Protein AF-A0A372QB37-F1 (afdb_monomer)

pLDDT: m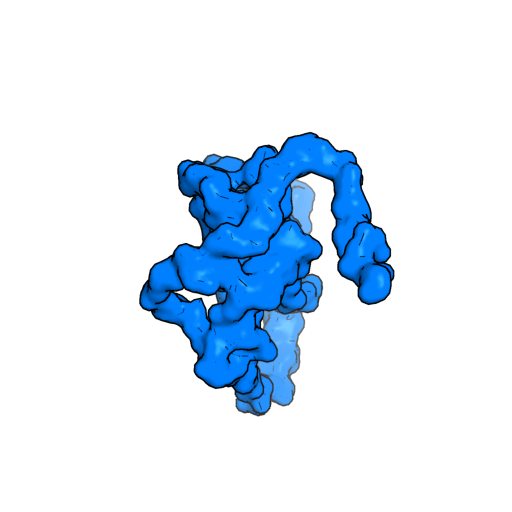ean 84.76, std 17.7, range [35.88, 98.81]

Structure (mmCIF, N/CA/C/O backbone):
data_AF-A0A372QB37-F1
#
_entry.id   AF-A0A372QB37-F1
#
loop_
_atom_site.group_PDB
_atom_site.id
_atom_site.type_symbol
_atom_site.label_atom_id
_atom_site.label_alt_id
_atom_site.label_comp_id
_atom_site.label_asym_id
_atom_site.label_entity_id
_atom_site.label_seq_id
_atom_site.pdbx_PDB_ins_code
_atom_site.Cartn_x
_atom_site.Cartn_y
_atom_site.Cartn_z
_atom_site.occupancy
_atom_site.B_iso_or_equiv
_atom_site.auth_seq_id
_atom_site.auth_comp_id
_atom_site.auth_asym_id
_atom_site.auth_atom_id
_atom_site.pdbx_PDB_model_num
ATOM 1 N N . MET A 1 1 ? -10.414 -4.665 7.531 1.00 90.06 1 MET A N 1
ATOM 2 C CA . MET A 1 1 ? -9.458 -4.198 8.560 1.00 90.06 1 MET A CA 1
ATOM 3 C C . MET A 1 1 ? -8.058 -4.042 7.984 1.00 90.06 1 MET A C 1
ATOM 5 O O . MET A 1 1 ? -7.571 -2.936 8.118 1.00 90.06 1 MET A O 1
ATOM 9 N N . PRO A 1 2 ? -7.454 -5.032 7.293 1.00 94.31 2 PRO A N 1
ATOM 10 C CA . PRO A 1 2 ? -6.086 -4.892 6.761 1.00 94.31 2 PRO A CA 1
ATOM 11 C C . PRO A 1 2 ? -5.878 -3.688 5.829 1.00 94.31 2 PRO A C 1
ATOM 13 O O . PRO A 1 2 ? -4.804 -3.111 5.781 1.00 94.31 2 PRO A O 1
ATOM 16 N N . TYR A 1 3 ? -6.936 -3.292 5.119 1.00 96.88 3 TYR A N 1
ATOM 17 C CA . TYR A 1 3 ? -6.957 -2.144 4.212 1.00 96.88 3 TYR A CA 1
ATOM 18 C C . TYR A 1 3 ? -7.374 -0.827 4.885 1.00 96.88 3 TYR A C 1
ATOM 20 O O . TYR A 1 3 ? -7.408 0.201 4.230 1.00 96.88 3 TYR A O 1
ATOM 28 N N . VAL A 1 4 ? -7.750 -0.839 6.166 1.00 95.81 4 VAL A N 1
ATOM 29 C CA . VAL A 1 4 ? -8.299 0.340 6.849 1.00 95.81 4 VAL A CA 1
ATOM 30 C C . VAL A 1 4 ? -7.158 1.147 7.456 1.00 95.81 4 VAL A C 1
ATOM 32 O O . VAL A 1 4 ? -6.355 0.604 8.210 1.00 95.81 4 VAL A O 1
ATOM 35 N N . ALA A 1 5 ? -7.124 2.443 7.155 1.00 97.06 5 ALA A N 1
ATOM 36 C CA . ALA A 1 5 ? -6.091 3.350 7.635 1.00 97.06 5 ALA A CA 1
ATOM 37 C C . ALA A 1 5 ? -6.063 3.463 9.177 1.00 97.06 5 ALA A C 1
ATOM 39 O O . ALA A 1 5 ? -7.123 3.412 9.815 1.00 97.06 5 ALA A O 1
ATOM 40 N N . PRO A 1 6 ? -4.879 3.645 9.795 1.00 96.19 6 PRO A N 1
ATOM 41 C CA . PRO A 1 6 ? -4.721 3.656 11.251 1.00 96.19 6 PRO A CA 1
ATOM 42 C C . PRO A 1 6 ? -5.540 4.756 11.940 1.00 96.19 6 PRO A C 1
ATOM 44 O O . PRO A 1 6 ? -6.095 4.535 13.013 1.00 96.19 6 PRO A O 1
ATOM 47 N N . GLU A 1 7 ? -5.675 5.932 11.330 1.00 95.12 7 GLU A N 1
ATOM 48 C CA . GLU A 1 7 ? -6.506 7.015 11.857 1.00 95.12 7 GLU A CA 1
ATOM 49 C C . GLU A 1 7 ? -7.995 6.637 11.886 1.00 95.12 7 GLU A C 1
ATOM 51 O O . GLU A 1 7 ? -8.682 6.906 12.872 1.00 95.12 7 GLU A O 1
ATOM 56 N N . VAL A 1 8 ? -8.477 5.923 10.863 1.00 94.56 8 VAL A N 1
ATOM 57 C CA . VAL A 1 8 ? -9.865 5.442 10.792 1.00 94.56 8 VAL A CA 1
ATOM 58 C C . VAL A 1 8 ? -10.103 4.341 11.826 1.00 94.56 8 VAL A C 1
ATOM 60 O O . VAL A 1 8 ? -11.147 4.322 12.478 1.00 94.56 8 VAL A O 1
ATOM 63 N N . LEU A 1 9 ? -9.121 3.457 12.045 1.00 93.81 9 LEU A N 1
ATOM 64 C CA . LEU A 1 9 ? -9.169 2.476 13.135 1.00 93.81 9 LEU A CA 1
ATOM 65 C C . LEU A 1 9 ? -9.254 3.158 14.509 1.00 93.81 9 LEU A C 1
ATOM 67 O O . LEU A 1 9 ? -9.993 2.687 15.367 1.00 93.81 9 LEU A O 1
ATOM 71 N N . ARG A 1 10 ? -8.586 4.301 14.703 1.00 91.06 10 ARG A N 1
ATOM 72 C CA . ARG A 1 10 ? -8.679 5.126 15.924 1.00 91.06 10 ARG A CA 1
ATOM 73 C C . ARG A 1 10 ? -9.958 5.973 16.017 1.00 91.06 10 ARG A C 1
ATOM 75 O O . ARG A 1 10 ? -10.110 6.753 16.957 1.00 91.06 10 ARG A O 1
ATOM 82 N N . GLY A 1 11 ? -10.881 5.831 15.067 1.00 89.06 11 GLY A N 1
ATOM 83 C CA . GLY A 1 11 ? -12.163 6.535 15.060 1.00 89.06 11 GLY A CA 1
ATOM 84 C C . GLY A 1 11 ? -12.094 7.978 14.558 1.00 89.06 11 GLY A C 1
ATOM 85 O O . GLY A 1 11 ? -13.055 8.723 14.757 1.00 89.06 11 GLY A O 1
ATOM 86 N N . ILE A 1 12 ? -10.995 8.384 13.912 1.00 89.75 12 ILE A N 1
ATOM 87 C CA . ILE A 1 12 ? -10.946 9.649 13.169 1.00 89.75 12 ILE A CA 1
ATOM 88 C C . ILE A 1 12 ? -11.844 9.509 11.927 1.00 89.75 12 ILE A C 1
ATOM 90 O O . ILE A 1 12 ? -11.844 8.447 11.293 1.00 89.75 12 ILE A O 1
ATOM 94 N N . PRO A 1 13 ? -12.625 10.547 11.565 1.00 91.69 13 PRO A N 1
ATOM 95 C CA . PRO A 1 13 ? -13.455 10.519 10.370 1.00 91.69 13 PRO A CA 1
ATOM 96 C C . PRO A 1 13 ? -12.676 10.158 9.104 1.00 91.69 13 PRO A C 1
ATOM 98 O O . PRO A 1 13 ? -11.521 10.542 8.920 1.00 91.69 13 PRO A O 1
ATOM 101 N N . TYR A 1 14 ? -13.351 9.434 8.217 1.00 94.94 14 TYR A N 1
ATOM 102 C CA . TYR A 1 14 ? -12.799 9.027 6.933 1.00 94.94 14 TYR A CA 1
ATOM 103 C C . TYR A 1 14 ? -12.384 10.231 6.081 1.00 94.94 14 TYR A C 1
ATOM 105 O O . TYR A 1 14 ? -13.032 11.278 6.105 1.00 94.94 14 TYR A O 1
ATOM 113 N N . SER A 1 15 ? -11.324 10.068 5.294 1.00 97.12 15 SER A N 1
ATOM 114 C CA . SER A 1 15 ? -10.794 11.111 4.419 1.00 97.12 15 SER A CA 1
ATOM 115 C C . SER A 1 15 ? -10.155 10.508 3.167 1.00 97.12 15 SER A C 1
ATOM 117 O O . SER A 1 15 ? -9.909 9.305 3.107 1.00 97.12 15 SER A O 1
ATOM 119 N N . GLN A 1 16 ? -9.834 11.347 2.179 1.00 98.12 16 GLN A N 1
ATOM 120 C CA . GLN A 1 16 ? -9.162 10.899 0.952 1.00 98.12 16 GLN A CA 1
ATOM 121 C C . GLN A 1 16 ? -7.806 10.236 1.232 1.00 98.12 16 GLN A C 1
ATOM 123 O O . GLN A 1 16 ? -7.434 9.286 0.555 1.00 98.12 16 GLN A O 1
ATOM 128 N N . SER A 1 17 ? -7.061 10.676 2.249 1.00 98.31 17 SER A N 1
ATOM 129 C CA . SER A 1 17 ? -5.793 10.033 2.613 1.00 98.31 17 SER A CA 1
ATOM 130 C C . SER A 1 17 ? -5.989 8.621 3.180 1.00 98.31 17 SER A C 1
ATOM 132 O O . SER A 1 17 ? -5.067 7.806 3.093 1.00 98.31 17 SER A O 1
ATOM 134 N N . ALA A 1 18 ? -7.177 8.281 3.697 1.00 98.19 18 ALA A N 1
ATOM 135 C CA . ALA A 1 18 ? -7.523 6.909 4.068 1.00 98.19 18 ALA A CA 1
ATOM 136 C C . ALA A 1 18 ? -7.764 6.014 2.834 1.00 98.19 18 ALA A C 1
ATOM 138 O O . ALA A 1 18 ? -7.375 4.840 2.846 1.00 98.19 18 ALA A O 1
ATOM 139 N N . ASP A 1 19 ? -8.311 6.565 1.740 1.00 98.56 19 ASP A N 1
ATOM 140 C CA . ASP A 1 19 ? -8.360 5.866 0.443 1.00 98.56 19 ASP A CA 1
ATOM 141 C C . ASP A 1 19 ? -6.940 5.569 -0.062 1.00 98.56 19 ASP A C 1
ATOM 143 O O . ASP A 1 19 ? -6.660 4.459 -0.511 1.00 98.56 19 ASP A O 1
ATOM 147 N N . ILE A 1 20 ? -6.015 6.529 0.072 1.00 98.81 20 ILE A N 1
ATOM 148 C CA . ILE A 1 20 ? -4.610 6.358 -0.335 1.00 98.81 20 ILE A CA 1
ATOM 149 C C . ILE A 1 20 ? -3.922 5.241 0.460 1.00 98.81 20 ILE A C 1
ATOM 151 O O . ILE A 1 20 ? -3.213 4.422 -0.123 1.00 98.81 20 ILE A O 1
ATOM 155 N N . TYR A 1 21 ? -4.175 5.146 1.768 1.00 98.69 21 TYR A N 1
ATOM 156 C CA . TYR A 1 21 ? -3.686 4.026 2.577 1.00 98.69 21 TYR A CA 1
ATOM 157 C C . TYR A 1 21 ? -4.198 2.682 2.055 1.00 98.69 21 TYR A C 1
ATOM 159 O O . TYR A 1 21 ? -3.420 1.747 1.844 1.00 98.69 21 TYR A O 1
ATOM 167 N N . SER A 1 22 ? -5.507 2.602 1.801 1.00 98.44 22 SER A N 1
ATOM 168 C CA . SER A 1 22 ? -6.149 1.404 1.252 1.00 98.44 22 SER A CA 1
ATOM 169 C C . SER A 1 22 ? -5.526 1.020 -0.091 1.00 98.44 22 SER A C 1
ATOM 171 O O . SER A 1 22 ? -5.249 -0.153 -0.344 1.00 98.44 22 SER A O 1
ATOM 173 N N . PHE A 1 23 ? -5.237 2.016 -0.930 1.00 98.62 23 PHE A N 1
ATOM 174 C CA . PHE A 1 23 ? -4.558 1.833 -2.203 1.00 98.62 23 PHE A CA 1
ATOM 175 C C . PHE A 1 23 ? -3.122 1.316 -2.033 1.00 98.62 23 PHE A C 1
ATOM 177 O O . PHE A 1 23 ? -2.728 0.408 -2.758 1.00 98.62 23 PHE A O 1
ATOM 184 N N . GLY A 1 24 ? -2.370 1.782 -1.031 1.00 98.50 24 GLY A N 1
ATOM 185 C CA . GLY A 1 24 ? -1.062 1.213 -0.677 1.00 98.50 24 GLY A CA 1
ATOM 186 C C . GLY A 1 24 ? -1.130 -0.285 -0.343 1.00 98.50 24 GLY A C 1
ATOM 187 O O . GLY A 1 24 ? -0.296 -1.067 -0.794 1.00 98.50 24 GLY A O 1
ATOM 188 N N . MET A 1 25 ? -2.175 -0.724 0.362 1.00 98.38 25 MET A N 1
ATOM 189 C CA . MET A 1 25 ? -2.401 -2.152 0.640 1.00 98.38 25 MET A CA 1
ATOM 190 C C . MET A 1 25 ? -2.803 -2.954 -0.607 1.00 98.38 25 MET A C 1
ATOM 192 O O . MET A 1 25 ? -2.441 -4.123 -0.741 1.00 98.38 25 MET A O 1
ATOM 196 N N . ILE A 1 26 ? -3.512 -2.334 -1.555 1.00 98.31 26 ILE A N 1
ATOM 197 C CA . ILE A 1 26 ? -3.780 -2.934 -2.872 1.00 98.31 26 ILE A CA 1
ATOM 198 C C . ILE A 1 26 ? -2.482 -3.052 -3.677 1.00 98.31 26 ILE A C 1
ATOM 200 O O . ILE A 1 26 ? -2.246 -4.087 -4.298 1.00 98.31 26 ILE A O 1
ATOM 204 N N . MET A 1 27 ? -1.615 -2.037 -3.632 1.00 98.19 27 MET A N 1
ATOM 205 C CA . MET A 1 27 ? -0.312 -2.079 -4.290 1.00 98.19 27 MET A CA 1
ATOM 206 C C . MET A 1 27 ? 0.549 -3.232 -3.764 1.00 98.19 27 MET A C 1
ATOM 208 O O . MET A 1 27 ? 1.189 -3.908 -4.570 1.00 98.19 27 MET A O 1
ATOM 212 N N . TYR A 1 28 ? 0.521 -3.492 -2.452 1.00 97.69 28 TYR A N 1
ATOM 213 C CA . TYR A 1 28 ? 1.180 -4.647 -1.835 1.00 97.69 28 TYR A CA 1
ATOM 214 C C . TYR A 1 28 ? 0.644 -5.974 -2.364 1.00 97.69 28 TYR A C 1
ATOM 216 O O . TYR A 1 28 ? 1.423 -6.839 -2.770 1.00 97.69 28 TYR A O 1
ATOM 224 N N . PHE A 1 29 ? -0.681 -6.123 -2.411 1.00 96.31 29 PHE A N 1
ATOM 225 C CA . PHE A 1 29 ? -1.306 -7.318 -2.969 1.00 96.31 29 PHE A CA 1
ATOM 226 C C . PHE A 1 29 ? -0.914 -7.521 -4.439 1.00 96.31 29 PHE A C 1
ATOM 228 O O . PHE A 1 29 ? -0.551 -8.625 -4.827 1.00 96.31 29 PHE A O 1
ATOM 235 N N . ALA A 1 30 ? -0.913 -6.460 -5.249 1.00 95.25 30 ALA A N 1
ATOM 236 C CA . ALA A 1 30 ? -0.523 -6.539 -6.656 1.00 95.25 30 ALA A CA 1
ATOM 237 C C . ALA A 1 30 ? 0.964 -6.892 -6.849 1.00 95.25 30 ALA A C 1
ATOM 239 O O . ALA A 1 30 ? 1.308 -7.626 -7.772 1.00 95.25 30 ALA A O 1
ATOM 240 N N . ALA A 1 31 ? 1.844 -6.386 -5.981 1.00 93.62 31 ALA A N 1
ATOM 241 C CA . ALA A 1 31 ? 3.273 -6.682 -6.024 1.00 93.62 31 ALA A CA 1
ATOM 242 C C . ALA A 1 31 ? 3.580 -8.137 -5.657 1.00 93.62 31 ALA A C 1
ATOM 244 O O . ALA A 1 31 ? 4.398 -8.773 -6.314 1.00 93.62 31 ALA A O 1
ATOM 245 N N . THR A 1 32 ? 2.933 -8.644 -4.609 1.00 91.19 32 THR A N 1
ATOM 246 C CA . THR A 1 32 ? 3.346 -9.884 -3.939 1.00 91.19 32 THR A CA 1
ATOM 247 C C . THR A 1 32 ? 2.402 -11.062 -4.184 1.00 91.19 32 THR A C 1
ATOM 249 O O . THR A 1 32 ? 2.746 -12.198 -3.877 1.00 91.19 32 THR A O 1
ATOM 252 N N . GLY A 1 33 ? 1.181 -10.807 -4.663 1.00 90.62 33 GLY A N 1
ATOM 253 C CA . GLY A 1 33 ? 0.086 -11.781 -4.698 1.00 90.62 33 GLY A CA 1
ATOM 254 C C . GLY A 1 33 ? -0.466 -12.155 -3.315 1.00 90.62 33 GLY A C 1
ATOM 255 O O . GLY A 1 33 ? -1.420 -12.927 -3.223 1.00 90.62 33 GLY A O 1
ATOM 256 N N . ARG A 1 34 ? 0.101 -11.613 -2.228 1.00 91.44 34 ARG A N 1
ATOM 257 C CA . ARG A 1 34 ? -0.247 -11.950 -0.844 1.00 91.44 34 ARG A CA 1
ATOM 258 C C . ARG A 1 34 ? -1.239 -10.943 -0.284 1.00 91.44 34 ARG A C 1
ATOM 260 O O . ARG A 1 34 ? -1.088 -9.731 -0.434 1.00 91.44 34 ARG A O 1
ATOM 267 N N . GLN A 1 35 ? -2.263 -11.442 0.399 1.00 94.00 35 GLN A N 1
ATOM 268 C CA . GLN A 1 35 ? -3.171 -10.576 1.140 1.00 94.00 35 GLN A CA 1
ATOM 269 C C . GLN A 1 35 ? -2.435 -9.938 2.339 1.00 94.00 35 GLN A C 1
ATOM 271 O O . GLN A 1 35 ? -1.692 -10.641 3.034 1.00 94.00 35 GLN A O 1
ATOM 276 N N . PRO A 1 36 ? -2.636 -8.637 2.626 1.00 96.06 36 PRO A N 1
ATOM 277 C CA . PRO A 1 36 ? -2.033 -7.990 3.787 1.00 96.06 36 PRO A CA 1
ATOM 278 C C . PRO A 1 36 ? -2.412 -8.719 5.082 1.00 96.06 36 PRO A C 1
ATOM 280 O O . PRO A 1 36 ? -3.591 -9.016 5.297 1.00 96.06 36 PRO A O 1
ATOM 283 N N . PHE A 1 37 ? -1.425 -8.984 5.943 1.00 95.88 37 PHE A N 1
ATOM 284 C CA . PHE A 1 37 ? -1.614 -9.610 7.261 1.00 95.88 37 PHE A CA 1
ATOM 285 C C . PHE A 1 37 ? -2.279 -11.006 7.235 1.00 95.88 37 PHE A C 1
ATOM 287 O O . PHE A 1 37 ? -2.987 -11.382 8.163 1.00 95.88 37 PHE A O 1
ATOM 294 N N . THR A 1 38 ? -2.039 -11.804 6.184 1.00 93.94 38 THR A N 1
ATOM 295 C CA . THR A 1 38 ? -2.625 -13.160 6.023 1.00 93.94 38 THR A CA 1
ATOM 296 C C . THR A 1 38 ? -2.260 -14.147 7.134 1.00 93.94 38 THR A C 1
ATOM 298 O O . THR A 1 38 ? -2.965 -15.129 7.352 1.00 93.94 38 THR A O 1
ATOM 301 N N . ASN A 1 39 ? -1.165 -13.903 7.851 1.00 92.69 39 ASN A N 1
ATOM 302 C CA . ASN A 1 39 ? -0.603 -14.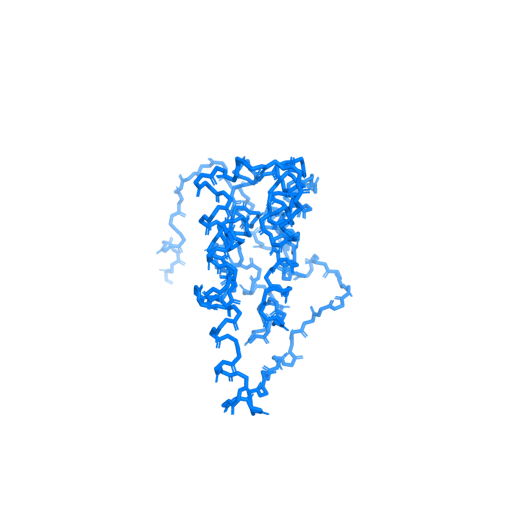802 8.854 1.00 92.69 39 ASN A CA 1
ATOM 303 C C . ASN A 1 39 ? -1.149 -14.587 10.276 1.00 92.69 39 ASN A C 1
ATOM 305 O O . ASN A 1 39 ? -0.733 -15.308 11.181 1.00 92.69 39 ASN A O 1
ATOM 309 N N . CYS A 1 40 ? -2.063 -13.638 10.502 1.00 93.56 40 CYS A N 1
ATOM 310 C CA . CYS A 1 40 ? -2.606 -13.365 11.833 1.00 93.56 40 CYS A CA 1
ATOM 311 C C . CYS A 1 40 ? -4.136 -13.243 11.857 1.00 93.56 40 CYS A C 1
ATOM 313 O O . CYS A 1 40 ? -4.816 -13.134 10.834 1.00 93.56 40 CYS A O 1
ATOM 315 N N . ALA A 1 41 ? -4.705 -13.295 13.062 1.00 94.69 41 ALA A N 1
ATOM 316 C CA . ALA A 1 41 ? -6.121 -13.031 13.263 1.00 94.69 41 ALA A CA 1
ATOM 317 C C . ALA A 1 41 ? -6.434 -11.564 12.959 1.00 94.69 41 ALA A C 1
ATOM 319 O O . ALA A 1 41 ? -5.729 -10.657 13.393 1.00 94.69 41 ALA A O 1
ATOM 320 N N . HIS A 1 42 ? -7.538 -11.304 12.256 1.00 94.06 42 HIS A N 1
ATOM 321 C CA . HIS A 1 42 ? -8.004 -9.932 12.095 1.00 94.06 42 HIS A CA 1
ATOM 322 C C . HIS A 1 42 ? -8.845 -9.549 13.314 1.00 94.06 42 HIS A C 1
ATOM 324 O O . HIS A 1 42 ? -10.078 -9.605 13.272 1.00 94.06 42 HIS A O 1
ATOM 330 N N . ASP A 1 43 ? -8.193 -9.170 14.401 1.00 92.31 43 ASP A N 1
ATOM 331 C CA . ASP A 1 43 ? -8.820 -8.825 15.673 1.00 92.31 43 ASP A CA 1
ATOM 332 C C . ASP A 1 43 ? -8.304 -7.476 16.214 1.00 92.31 43 ASP A C 1
ATOM 334 O O . ASP A 1 43 ? -7.808 -6.630 15.466 1.00 92.31 43 ASP A O 1
ATOM 338 N N . LYS A 1 44 ? -8.485 -7.232 17.517 1.00 91.62 44 LYS A N 1
ATOM 339 C CA . LYS A 1 44 ? -8.022 -6.003 18.172 1.00 91.62 44 LYS A CA 1
ATOM 340 C C . LYS A 1 44 ? -6.491 -5.888 18.177 1.00 91.62 44 LYS A C 1
ATOM 342 O O . LYS A 1 44 ? -5.995 -4.767 18.104 1.00 91.62 44 LYS A O 1
ATOM 347 N N . LEU A 1 45 ? -5.757 -7.003 18.247 1.00 93.19 45 LEU A N 1
ATOM 348 C CA . LEU A 1 45 ? -4.292 -6.993 18.248 1.00 93.19 45 LEU A CA 1
ATOM 349 C C . LEU A 1 45 ? -3.771 -6.522 16.893 1.00 93.19 45 LEU A C 1
ATOM 351 O O . LEU A 1 45 ? -2.994 -5.576 16.853 1.00 93.19 45 LEU A O 1
ATOM 355 N N . LEU A 1 46 ? -4.317 -7.046 15.790 1.00 95.06 46 LEU A N 1
ATOM 356 C CA . LEU A 1 46 ? -3.956 -6.547 14.459 1.00 95.06 46 LEU A CA 1
ATOM 357 C C . LEU A 1 46 ? -4.272 -5.050 14.300 1.00 95.06 46 LEU A C 1
ATOM 359 O O . LEU A 1 46 ? -3.497 -4.301 13.706 1.00 95.06 46 LEU A O 1
ATOM 363 N N . ALA A 1 47 ? -5.410 -4.589 14.825 1.00 94.31 47 ALA A N 1
ATOM 364 C CA . ALA A 1 47 ? -5.747 -3.171 14.760 1.00 94.31 47 ALA A CA 1
ATOM 365 C C . ALA A 1 47 ? -4.735 -2.296 15.532 1.00 94.31 47 ALA A C 1
ATOM 367 O O . ALA A 1 47 ? -4.388 -1.214 15.053 1.00 94.31 47 ALA A O 1
ATOM 368 N N . LEU A 1 48 ? -4.239 -2.768 16.685 1.00 93.06 48 LEU A N 1
ATOM 369 C CA . LEU A 1 48 ? -3.162 -2.120 17.445 1.00 93.06 48 LEU A CA 1
ATOM 370 C C . LEU A 1 48 ? -1.837 -2.140 16.678 1.00 93.06 48 LEU A C 1
ATOM 372 O O . LEU A 1 48 ? -1.195 -1.100 16.583 1.00 93.06 48 LEU A O 1
ATOM 376 N N . ASP A 1 49 ? -1.466 -3.272 16.084 1.00 95.81 49 ASP A N 1
ATOM 377 C CA . ASP A 1 49 ? -0.237 -3.418 15.300 1.00 95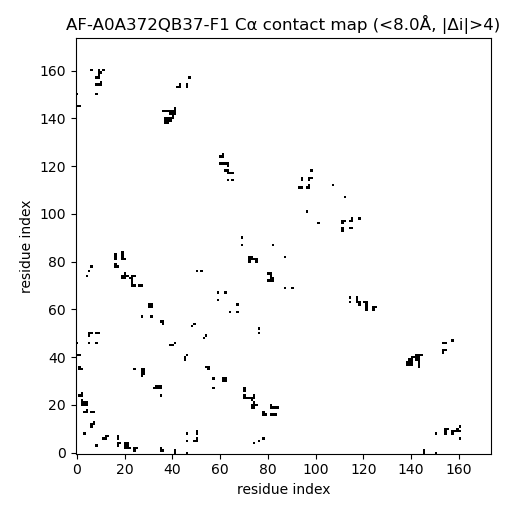.81 49 ASP A CA 1
ATOM 378 C C . ASP A 1 49 ? -0.210 -2.437 14.121 1.00 95.81 49 ASP A C 1
ATOM 380 O O . ASP A 1 49 ? 0.752 -1.688 13.954 1.00 95.81 49 ASP A O 1
ATOM 384 N N . ILE A 1 50 ? -1.306 -2.341 13.358 1.00 96.19 50 ILE A N 1
ATOM 385 C CA . ILE A 1 50 ? -1.444 -1.362 12.266 1.00 96.19 50 ILE A CA 1
ATOM 386 C C . ILE A 1 50 ? -1.260 0.073 12.787 1.00 96.19 50 ILE A C 1
ATOM 388 O O . ILE A 1 50 ? -0.568 0.890 12.166 1.00 96.19 50 ILE A O 1
ATOM 392 N N . CYS A 1 51 ? -1.872 0.382 13.932 1.00 94.50 51 CYS A N 1
ATOM 393 C CA . CYS A 1 51 ? -1.770 1.679 14.597 1.00 94.50 51 CYS A CA 1
ATOM 394 C C . CYS A 1 51 ? -0.358 1.976 15.133 1.00 94.50 51 CYS A C 1
ATOM 396 O O . CYS A 1 51 ? 0.013 3.150 15.205 1.00 94.50 51 CYS A O 1
ATOM 398 N N . ASN A 1 52 ? 0.413 0.938 15.461 1.00 94.81 52 ASN A N 1
ATOM 399 C CA . ASN A 1 52 ? 1.808 0.975 15.908 1.00 94.81 52 ASN A CA 1
ATOM 400 C C . ASN A 1 52 ? 2.798 0.814 14.745 1.00 94.81 52 ASN A C 1
ATOM 402 O O . ASN A 1 52 ? 3.932 0.387 14.935 1.00 94.81 52 ASN A O 1
ATOM 406 N N . GLU A 1 53 ? 2.365 1.177 13.538 1.00 95.81 53 GLU A N 1
ATOM 407 C CA . GLU A 1 53 ? 3.204 1.239 12.339 1.00 95.81 53 GLU A CA 1
ATOM 408 C C . GLU A 1 53 ? 3.681 -0.116 11.804 1.00 95.81 53 GLU A C 1
ATOM 410 O O . GLU A 1 53 ? 4.463 -0.158 10.856 1.00 95.81 53 GLU A O 1
ATOM 415 N N . ILE A 1 54 ? 3.153 -1.230 12.319 1.00 97.00 54 ILE A N 1
ATOM 416 C CA . ILE A 1 54 ? 3.414 -2.545 11.737 1.00 97.00 54 ILE A CA 1
ATOM 417 C C . ILE A 1 54 ? 2.762 -2.603 10.351 1.00 97.00 54 ILE A C 1
ATOM 419 O O . ILE A 1 54 ? 1.628 -2.154 10.137 1.00 97.00 54 ILE A O 1
ATOM 423 N N . ARG A 1 55 ? 3.509 -3.120 9.376 1.00 96.56 55 ARG A N 1
ATOM 424 C CA . ARG A 1 55 ? 3.104 -3.262 7.972 1.00 96.56 55 ARG A CA 1
ATOM 425 C C . ARG A 1 55 ? 3.440 -4.672 7.480 1.00 96.56 55 ARG A C 1
ATOM 427 O O . ARG A 1 55 ? 4.317 -5.309 8.061 1.00 96.56 55 ARG A O 1
ATOM 434 N N . PRO A 1 56 ? 2.776 -5.164 6.421 1.00 95.25 56 PRO A N 1
ATOM 435 C CA . PRO A 1 56 ? 3.149 -6.428 5.802 1.00 95.25 56 PRO A CA 1
ATOM 436 C C . PRO A 1 56 ? 4.591 -6.395 5.287 1.00 95.25 56 PRO A C 1
ATOM 438 O O . PRO A 1 56 ? 5.024 -5.413 4.679 1.00 95.25 56 PRO A O 1
ATOM 441 N N . GLU A 1 57 ? 5.322 -7.484 5.499 1.00 92.50 57 GLU A N 1
ATOM 442 C CA . GLU A 1 57 ? 6.695 -7.616 5.020 1.00 92.50 57 GLU A CA 1
ATOM 443 C C . GLU A 1 57 ? 6.736 -7.826 3.502 1.00 92.50 57 GLU A C 1
ATOM 445 O O . GLU A 1 57 ? 5.965 -8.611 2.934 1.00 92.50 57 GLU A O 1
ATOM 450 N N . ILE A 1 58 ? 7.669 -7.132 2.851 1.00 91.50 58 ILE A N 1
ATOM 451 C CA . ILE A 1 58 ? 7.978 -7.257 1.426 1.00 91.50 58 ILE A CA 1
ATOM 452 C C . ILE A 1 58 ? 9.495 -7.280 1.246 1.00 91.50 58 ILE A C 1
ATOM 454 O O . ILE A 1 58 ? 10.195 -6.420 1.785 1.00 91.50 58 ILE A O 1
ATOM 458 N N . ASN A 1 59 ? 10.003 -8.253 0.492 1.00 90.12 59 ASN A N 1
ATOM 459 C CA . ASN A 1 59 ? 11.399 -8.269 0.076 1.00 90.12 59 ASN A CA 1
ATOM 460 C C . ASN A 1 59 ? 11.602 -7.283 -1.092 1.00 90.12 59 ASN A C 1
ATOM 462 O O . ASN A 1 59 ? 10.775 -7.195 -1.997 1.00 90.12 59 ASN A O 1
ATOM 466 N N . GLU A 1 60 ? 12.713 -6.543 -1.088 1.00 89.25 60 GLU A N 1
ATOM 467 C CA . GLU A 1 60 ? 13.075 -5.585 -2.143 1.00 89.25 60 GLU A CA 1
ATOM 468 C C . GLU A 1 60 ? 13.185 -6.213 -3.541 1.00 89.25 60 GLU A C 1
ATOM 470 O O . GLU A 1 60 ? 13.074 -5.508 -4.536 1.00 89.25 60 GLU A O 1
ATOM 475 N N . GLN A 1 61 ? 13.365 -7.533 -3.628 1.00 90.19 61 GLN A N 1
ATOM 476 C CA . GLN A 1 61 ? 13.421 -8.273 -4.892 1.00 90.19 61 GLN A CA 1
ATOM 477 C C . GLN A 1 61 ? 12.034 -8.649 -5.442 1.00 90.19 61 GLN A C 1
ATOM 479 O O . GLN A 1 61 ? 11.918 -9.049 -6.598 1.00 90.19 61 GLN A O 1
ATOM 484 N N . GLU A 1 62 ? 10.966 -8.537 -4.642 1.00 89.12 62 GLU A N 1
ATOM 485 C CA . GLU A 1 62 ? 9.611 -8.915 -5.068 1.00 89.12 62 GLU A CA 1
ATOM 486 C C . GLU A 1 62 ? 8.967 -7.880 -5.998 1.00 89.12 62 GLU A C 1
ATOM 488 O O . GLU A 1 62 ? 8.089 -8.232 -6.788 1.00 89.12 62 GLU A O 1
ATOM 493 N N . ALA A 1 63 ? 9.375 -6.613 -5.914 1.00 95.06 63 ALA A N 1
ATOM 494 C CA . ALA A 1 63 ? 8.817 -5.516 -6.697 1.00 95.06 63 ALA A CA 1
ATOM 495 C C . ALA A 1 63 ? 9.859 -4.416 -6.952 1.00 95.06 63 ALA A C 1
ATOM 497 O O . ALA A 1 63 ? 10.781 -4.260 -6.157 1.00 95.06 63 ALA A O 1
ATOM 498 N N . PRO A 1 64 ? 9.718 -3.618 -8.028 1.00 96.94 64 PRO A N 1
ATOM 499 C CA . PRO A 1 64 ? 10.687 -2.570 -8.346 1.00 96.94 64 PRO A CA 1
ATOM 500 C C . PRO A 1 64 ? 10.800 -1.571 -7.198 1.00 96.94 64 PRO A C 1
ATOM 502 O O . PRO A 1 64 ? 9.783 -1.156 -6.637 1.00 96.94 64 PRO A O 1
ATOM 505 N N . LYS A 1 65 ? 12.018 -1.137 -6.861 1.00 97.06 65 LYS A N 1
ATOM 506 C CA . LYS A 1 65 ? 12.252 -0.246 -5.714 1.00 97.06 65 LYS A CA 1
ATOM 507 C C . LYS A 1 65 ? 11.384 1.016 -5.762 1.00 97.06 65 LYS A C 1
ATOM 509 O O . LYS A 1 65 ? 10.747 1.359 -4.773 1.00 97.06 65 LYS A O 1
ATOM 514 N N . CYS A 1 66 ? 11.273 1.660 -6.922 1.00 97.00 66 CYS A N 1
ATOM 515 C CA . CYS A 1 66 ? 10.413 2.828 -7.118 1.00 97.00 66 CYS A CA 1
ATOM 516 C C . CYS A 1 66 ? 8.926 2.553 -6.817 1.00 97.00 66 CYS A C 1
ATOM 518 O O . CYS A 1 66 ? 8.231 3.426 -6.291 1.00 97.00 66 CYS A O 1
ATOM 520 N N . TYR A 1 67 ? 8.442 1.342 -7.103 1.00 97.94 67 TYR A N 1
ATOM 521 C CA . TYR A 1 67 ? 7.091 0.907 -6.763 1.00 97.94 67 TYR A CA 1
ATOM 522 C C . TYR A 1 67 ? 6.948 0.675 -5.255 1.00 97.94 67 TYR A C 1
ATOM 524 O O . TYR A 1 67 ? 5.977 1.140 -4.657 1.00 97.94 67 TYR A O 1
ATOM 532 N N . ILE A 1 68 ? 7.926 0.008 -4.628 1.00 98.00 68 ILE A N 1
ATOM 533 C CA . ILE A 1 68 ? 7.956 -0.218 -3.175 1.00 98.00 68 ILE A CA 1
ATOM 534 C C . ILE A 1 68 ? 7.970 1.116 -2.426 1.00 98.00 68 ILE A C 1
ATOM 536 O O . ILE A 1 68 ? 7.219 1.286 -1.468 1.00 98.00 68 ILE A O 1
ATOM 540 N N . ASP A 1 69 ? 8.772 2.077 -2.873 1.00 97.81 69 ASP A N 1
ATOM 541 C CA . ASP A 1 69 ? 8.863 3.402 -2.263 1.00 97.81 69 ASP A CA 1
ATOM 542 C C . ASP A 1 69 ? 7.532 4.162 -2.365 1.00 97.81 69 ASP A C 1
ATOM 544 O O . ASP A 1 69 ? 7.090 4.777 -1.392 1.00 97.81 69 ASP A O 1
ATOM 548 N N . LEU A 1 70 ? 6.853 4.102 -3.518 1.00 98.44 70 LEU A N 1
ATOM 549 C CA . LEU A 1 70 ? 5.529 4.707 -3.689 1.00 98.44 70 LEU A CA 1
ATOM 550 C C . LEU A 1 70 ? 4.477 4.031 -2.800 1.00 98.44 70 LEU A C 1
ATOM 552 O O . LEU A 1 70 ? 3.722 4.718 -2.111 1.00 98.44 70 LEU A O 1
ATOM 556 N N . MET A 1 71 ? 4.453 2.698 -2.784 1.00 98.38 71 MET A N 1
ATOM 557 C CA . MET A 1 71 ? 3.582 1.904 -1.918 1.00 98.38 71 MET A CA 1
ATOM 558 C C . MET A 1 71 ? 3.796 2.267 -0.445 1.00 98.38 71 MET A C 1
ATOM 560 O O . MET A 1 71 ? 2.827 2.508 0.277 1.00 98.38 71 MET A O 1
ATOM 564 N N . LYS A 1 72 ? 5.062 2.388 -0.018 1.00 98.06 72 LYS A N 1
ATOM 565 C CA . LYS A 1 72 ? 5.412 2.748 1.357 1.00 98.06 72 LYS A CA 1
ATOM 566 C C . LYS A 1 72 ? 4.950 4.150 1.743 1.00 98.06 72 LYS A C 1
ATOM 568 O O . LYS A 1 72 ? 4.461 4.340 2.851 1.00 98.06 72 LYS A O 1
ATOM 573 N N . LYS A 1 73 ? 5.022 5.110 0.820 1.00 98.38 73 LYS A N 1
ATOM 574 C CA . LYS A 1 73 ? 4.448 6.450 1.024 1.00 98.38 73 LYS A CA 1
ATOM 575 C C . LYS A 1 73 ? 2.922 6.419 1.126 1.00 98.38 73 LYS A C 1
ATOM 577 O O . LYS A 1 73 ? 2.349 7.185 1.889 1.00 98.38 73 LYS A O 1
ATOM 582 N N . CYS A 1 74 ? 2.249 5.544 0.376 1.00 98.69 74 CYS A N 1
ATOM 583 C CA . CYS A 1 74 ? 0.789 5.445 0.41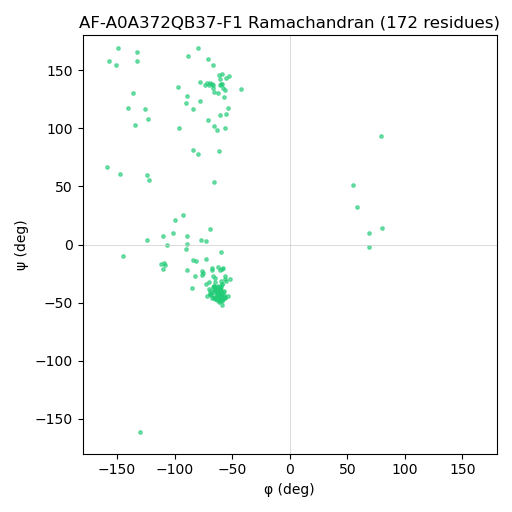4 1.00 98.69 74 CYS A CA 1
ATOM 584 C C . CYS A 1 74 ? 0.269 4.956 1.772 1.00 98.69 74 CYS A C 1
ATOM 586 O O . CYS A 1 74 ? -0.759 5.445 2.231 1.00 98.69 74 CYS A O 1
ATOM 588 N N . TRP A 1 75 ? 0.978 4.043 2.443 1.00 97.69 75 TRP A N 1
ATOM 589 C CA . TRP A 1 75 ? 0.568 3.498 3.744 1.00 97.69 75 TRP A CA 1
ATOM 590 C C . TRP A 1 75 ? 1.270 4.133 4.960 1.00 97.69 75 TRP A C 1
ATOM 592 O O . TRP A 1 75 ? 1.355 3.507 6.028 1.00 97.69 75 TRP A O 1
ATOM 602 N N . ASP A 1 76 ? 1.812 5.345 4.800 1.00 98.12 76 ASP A N 1
ATOM 603 C CA . ASP A 1 76 ? 2.442 6.107 5.886 1.00 98.12 76 ASP A CA 1
ATOM 604 C C . ASP A 1 76 ? 1.470 6.273 7.067 1.00 98.12 76 ASP A C 1
ATOM 606 O O . ASP A 1 76 ? 0.249 6.385 6.886 1.00 98.12 76 ASP A O 1
ATOM 610 N N . SER A 1 77 ? 1.994 6.231 8.290 1.00 95.25 77 SER A N 1
ATOM 611 C CA . SER A 1 77 ? 1.181 6.373 9.498 1.00 95.25 77 SER A CA 1
ATOM 612 C C . SER A 1 77 ? 0.562 7.761 9.614 1.00 95.25 77 SER A C 1
ATOM 614 O O . SER A 1 77 ? -0.594 7.854 10.024 1.00 95.25 77 SER A O 1
ATOM 616 N N . ASP A 1 78 ? 1.287 8.814 9.221 1.00 95.94 78 ASP A N 1
ATOM 617 C CA . ASP A 1 78 ? 0.752 10.171 9.162 1.00 95.94 78 ASP A CA 1
ATOM 618 C C . ASP A 1 78 ? 0.017 10.367 7.825 1.00 95.94 78 ASP A C 1
ATOM 620 O O . ASP A 1 78 ? 0.638 10.346 6.755 1.00 95.94 78 ASP A O 1
ATOM 624 N N . PRO A 1 79 ? -1.306 10.614 7.841 1.00 97.50 79 PRO A N 1
ATOM 625 C CA . PRO A 1 79 ? -2.070 10.837 6.621 1.00 97.50 79 PRO A CA 1
ATOM 626 C C . PRO A 1 79 ? -1.570 12.018 5.777 1.00 97.50 79 PRO A C 1
ATOM 628 O O . PRO A 1 79 ? -1.861 12.057 4.583 1.00 97.50 79 PRO A O 1
ATOM 631 N N . LYS A 1 80 ? -0.827 12.968 6.366 1.00 97.06 80 LYS A N 1
ATOM 632 C CA . LYS A 1 80 ? -0.259 14.137 5.671 1.00 97.06 80 LYS A CA 1
ATOM 633 C C . LYS A 1 80 ? 0.960 13.800 4.814 1.00 97.06 80 LYS A C 1
ATOM 635 O O . LYS A 1 80 ? 1.239 14.522 3.862 1.00 97.06 80 LYS A O 1
ATOM 640 N N . ASN A 1 81 ? 1.671 12.721 5.138 1.00 97.94 81 ASN A N 1
ATOM 641 C CA . ASN A 1 81 ? 2.834 12.265 4.373 1.00 97.94 81 ASN A CA 1
ATOM 642 C C . ASN A 1 81 ? 2.431 11.450 3.135 1.00 97.94 81 ASN A C 1
ATOM 644 O O . ASN A 1 81 ? 3.253 11.211 2.246 1.00 97.94 81 ASN A O 1
ATOM 648 N N . ARG A 1 82 ? 1.166 11.019 3.069 1.00 98.56 82 ARG A N 1
ATOM 649 C CA . ARG A 1 82 ? 0.648 10.222 1.960 1.00 98.56 82 ARG A CA 1
ATOM 650 C C . ARG A 1 82 ? 0.500 11.089 0.703 1.00 98.56 82 ARG A C 1
ATOM 6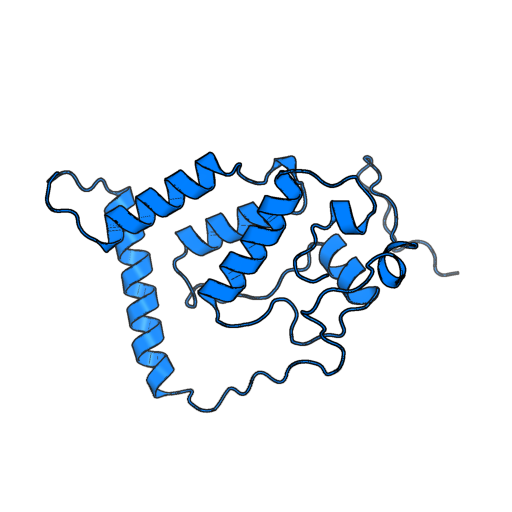52 O O . ARG A 1 82 ? 0.041 12.229 0.789 1.00 98.56 82 ARG A O 1
ATOM 659 N N . PRO A 1 83 ? 0.857 10.568 -0.484 1.00 98.50 83 PRO A N 1
ATOM 660 C CA . PRO A 1 83 ? 0.667 11.287 -1.735 1.00 98.50 83 PRO A CA 1
ATOM 661 C C . PRO A 1 83 ? -0.825 11.453 -2.039 1.00 98.50 83 PRO A C 1
ATOM 663 O O . PRO A 1 83 ? -1.653 10.642 -1.635 1.00 98.50 83 PRO A O 1
ATOM 666 N N . ASN A 1 84 ? -1.177 12.476 -2.811 1.00 98.12 84 ASN A N 1
ATOM 667 C CA . ASN A 1 84 ? -2.511 12.545 -3.402 1.00 98.12 84 ASN A CA 1
ATOM 668 C C . ASN A 1 84 ? -2.603 11.643 -4.649 1.00 98.12 84 ASN A C 1
ATOM 670 O O . ASN A 1 84 ? -1.598 11.151 -5.171 1.00 98.12 84 ASN A O 1
ATOM 674 N N . SER A 1 85 ? -3.823 11.449 -5.150 1.00 97.75 85 SER A N 1
ATOM 675 C CA . SER A 1 85 ? -4.084 10.616 -6.328 1.00 97.75 85 SER A CA 1
ATOM 676 C C . SER A 1 85 ? -3.361 11.099 -7.590 1.00 97.75 85 SER A C 1
ATOM 678 O O . SER A 1 85 ? -2.961 10.268 -8.403 1.00 97.75 85 SER A O 1
ATOM 680 N N . THR A 1 86 ? -3.134 12.408 -7.742 1.00 98.19 86 THR A N 1
ATOM 681 C CA . THR A 1 86 ? -2.385 12.977 -8.874 1.00 98.19 86 THR A CA 1
ATOM 682 C C . THR A 1 86 ? -0.938 12.488 -8.886 1.00 98.19 86 THR A C 1
ATOM 684 O O . THR A 1 86 ? -0.478 11.988 -9.907 1.00 98.19 86 THR A O 1
ATOM 687 N N . ILE A 1 87 ? -0.242 12.541 -7.745 1.00 98.00 87 ILE A N 1
ATOM 688 C CA . ILE A 1 87 ? 1.148 12.068 -7.622 1.00 98.00 87 ILE A CA 1
ATOM 689 C C . ILE A 1 87 ? 1.244 10.563 -7.915 1.00 98.00 87 ILE A C 1
ATOM 691 O O . ILE A 1 87 ? 2.175 10.105 -8.583 1.00 98.00 87 ILE A O 1
ATOM 695 N N . ILE A 1 88 ? 0.276 9.779 -7.427 1.00 98.31 88 ILE A N 1
ATOM 696 C CA . ILE A 1 88 ? 0.201 8.338 -7.704 1.00 98.31 88 ILE A CA 1
ATOM 697 C C . ILE A 1 88 ? 0.032 8.092 -9.207 1.00 98.31 88 ILE A C 1
ATOM 699 O O . ILE A 1 88 ? 0.791 7.320 -9.792 1.00 98.31 88 ILE A O 1
ATOM 703 N N . TYR A 1 89 ? -0.923 8.775 -9.843 1.00 97.81 89 TYR A N 1
ATOM 704 C CA . TYR A 1 89 ? -1.173 8.666 -11.278 1.00 97.81 89 TYR A CA 1
ATOM 705 C C . TYR A 1 89 ? 0.066 9.032 -12.109 1.00 97.81 89 TYR A C 1
ATOM 707 O O . TYR A 1 89 ? 0.457 8.280 -13.000 1.00 97.81 89 TYR A O 1
ATOM 715 N N . GLU A 1 90 ? 0.730 10.143 -11.785 1.00 96.50 90 GLU A N 1
ATOM 716 C CA . GLU A 1 90 ? 1.964 10.572 -12.453 1.00 96.50 90 GLU A CA 1
ATOM 717 C C . GLU A 1 90 ? 3.098 9.550 -12.306 1.00 96.50 90 GLU A C 1
ATOM 719 O O . GLU A 1 90 ? 3.854 9.329 -13.254 1.00 96.50 90 GLU A O 1
ATOM 724 N N . SER A 1 91 ? 3.202 8.898 -11.144 1.00 96.56 91 SER A N 1
ATOM 725 C CA . SER A 1 91 ? 4.192 7.842 -10.905 1.00 96.56 91 SER A CA 1
ATOM 726 C C . SER A 1 91 ? 3.918 6.615 -11.779 1.00 96.56 91 SER A C 1
ATOM 728 O O . SER A 1 91 ? 4.821 6.128 -12.457 1.00 96.56 91 SER A O 1
ATOM 730 N N . PHE A 1 92 ? 2.663 6.157 -11.851 1.00 95.50 92 PHE A N 1
ATOM 731 C CA . PHE A 1 92 ? 2.288 5.055 -12.745 1.00 95.50 92 PHE A CA 1
ATOM 732 C C . PHE A 1 92 ? 2.489 5.396 -14.217 1.00 95.50 92 PHE A C 1
ATOM 734 O O . PHE A 1 92 ? 2.908 4.536 -14.988 1.00 95.50 92 PHE A O 1
ATOM 741 N N . LEU A 1 93 ? 2.238 6.644 -14.615 1.00 93.31 93 LEU A N 1
ATOM 742 C CA . LEU A 1 93 ? 2.507 7.095 -15.975 1.00 93.31 93 LEU A CA 1
ATOM 743 C C . LEU A 1 93 ? 4.008 7.030 -16.300 1.00 93.31 93 LEU A C 1
ATOM 745 O O . LEU A 1 93 ? 4.369 6.617 -17.400 1.00 93.31 93 LEU A O 1
ATOM 749 N N . GLN A 1 94 ? 4.881 7.390 -15.353 1.00 91.62 94 GLN A N 1
ATOM 750 C CA . GLN A 1 94 ? 6.335 7.234 -15.500 1.00 91.62 94 GLN A CA 1
ATOM 751 C C . GLN A 1 94 ? 6.732 5.758 -15.618 1.00 91.62 94 GLN A C 1
ATOM 753 O O . GLN A 1 94 ? 7.477 5.405 -16.531 1.00 91.62 94 GLN A O 1
ATOM 758 N N . PHE A 1 95 ? 6.188 4.884 -14.764 1.00 93.38 95 PHE A N 1
ATOM 759 C CA . PHE A 1 95 ? 6.440 3.439 -14.840 1.00 93.38 95 PHE A CA 1
ATOM 760 C C . PHE A 1 95 ? 5.999 2.865 -16.192 1.00 93.38 95 PHE A C 1
ATOM 762 O O . PHE A 1 95 ? 6.746 2.129 -16.834 1.00 93.38 95 PHE A O 1
ATOM 769 N N . HIS A 1 96 ? 4.813 3.257 -16.661 1.00 90.19 96 HIS A N 1
ATOM 770 C CA . HIS A 1 96 ? 4.267 2.824 -17.943 1.00 90.19 96 HIS A CA 1
ATOM 771 C C . HIS A 1 96 ? 5.158 3.229 -19.117 1.00 90.19 96 HIS A C 1
ATOM 773 O O . HIS A 1 96 ? 5.470 2.391 -19.961 1.00 90.19 96 HIS A O 1
ATOM 779 N N . LYS A 1 97 ? 5.590 4.495 -19.151 1.00 87.56 97 LYS A N 1
ATOM 780 C CA . LYS A 1 97 ? 6.483 5.023 -20.191 1.00 87.56 97 LYS A CA 1
ATOM 781 C C . LYS A 1 97 ? 7.817 4.283 -20.216 1.00 87.56 97 LYS A C 1
ATOM 783 O O . LYS A 1 97 ? 8.242 3.847 -21.284 1.00 87.56 97 LYS A O 1
ATOM 788 N N . ALA A 1 98 ? 8.423 4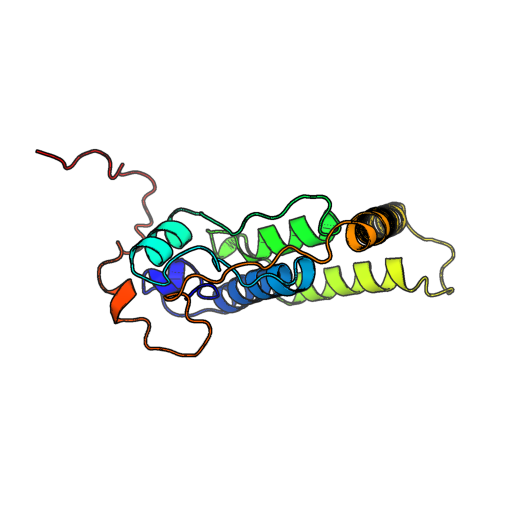.082 -19.046 1.00 88.19 98 ALA A N 1
ATOM 789 C CA . ALA A 1 98 ? 9.689 3.366 -18.917 1.00 88.19 98 ALA A CA 1
ATOM 790 C C . ALA A 1 98 ? 9.594 1.915 -19.430 1.00 88.19 98 ALA A C 1
ATOM 792 O O . ALA A 1 98 ? 10.515 1.440 -20.091 1.00 88.19 98 ALA A O 1
ATOM 793 N N . CYS A 1 99 ? 8.471 1.227 -19.182 1.00 83.44 99 CYS A N 1
ATOM 794 C CA . CYS A 1 99 ? 8.294 -0.181 -19.553 1.00 83.44 99 CYS A CA 1
ATOM 795 C C . CYS A 1 99 ? 7.828 -0.398 -21.002 1.00 83.44 99 CYS A C 1
ATOM 797 O O . CYS A 1 99 ? 8.259 -1.356 -21.638 1.00 83.44 99 CYS A O 1
ATOM 799 N N . LYS A 1 100 ? 6.943 0.453 -21.542 1.00 80.44 100 LYS A N 1
ATOM 800 C CA . LYS A 1 100 ? 6.456 0.302 -22.925 1.00 80.44 100 LYS A CA 1
ATOM 801 C C . LYS A 1 100 ? 7.461 0.749 -23.976 1.00 80.44 100 LYS A C 1
ATOM 803 O O . LYS A 1 100 ? 7.354 0.307 -25.115 1.00 80.44 100 LYS A O 1
ATOM 808 N N . GLY A 1 101 ? 8.409 1.610 -23.603 1.00 63.56 101 GLY A N 1
ATOM 809 C CA . GLY A 1 101 ? 9.374 2.163 -24.540 1.00 63.56 101 GLY A CA 1
ATOM 810 C C . GLY A 1 101 ? 8.678 2.831 -25.719 1.00 63.56 101 GLY A C 1
ATOM 811 O O . GLY A 1 101 ? 8.992 2.489 -26.855 1.00 63.56 101 GLY A O 1
ATOM 812 N N . ASP A 1 102 ? 7.715 3.731 -25.468 1.00 56.91 102 ASP A N 1
ATOM 813 C CA . ASP A 1 102 ? 7.111 4.522 -26.543 1.00 56.91 102 ASP A CA 1
ATOM 814 C C . ASP A 1 102 ? 8.230 5.274 -27.284 1.00 56.91 102 ASP A C 1
ATOM 816 O O . ASP A 1 102 ? 8.758 6.296 -26.837 1.00 56.91 102 ASP A O 1
ATOM 820 N N . ILE A 1 103 ? 8.603 4.698 -28.430 1.00 49.00 103 ILE A N 1
ATOM 821 C CA . ILE A 1 103 ? 9.472 5.228 -29.473 1.00 49.00 103 ILE A CA 1
ATOM 822 C C . ILE A 1 103 ? 8.787 6.486 -30.012 1.00 49.00 103 ILE A C 1
ATOM 824 O O . ILE A 1 103 ? 8.106 6.464 -31.031 1.00 49.00 103 ILE A O 1
ATOM 828 N N . LEU A 1 104 ? 8.916 7.606 -29.307 1.00 48.75 104 LEU A N 1
ATOM 829 C CA . LEU A 1 104 ? 8.778 8.910 -29.951 1.00 48.75 104 LEU A CA 1
ATOM 830 C C . LEU A 1 104 ? 9.698 9.987 -29.389 1.00 48.75 104 LEU A C 1
ATOM 832 O O . LEU A 1 104 ? 9.841 11.030 -30.018 1.00 48.75 104 LEU A O 1
ATOM 836 N N . ILE A 1 105 ? 10.397 9.765 -28.276 1.00 50.59 105 ILE A N 1
ATOM 837 C CA . ILE A 1 105 ? 11.382 10.747 -27.825 1.00 50.59 105 ILE A CA 1
ATOM 838 C C . ILE A 1 105 ? 12.653 10.015 -27.433 1.00 50.59 105 ILE A C 1
ATOM 840 O O . ILE A 1 105 ? 12.753 9.423 -26.365 1.00 50.59 105 ILE A O 1
ATOM 844 N N . ALA A 1 106 ? 13.636 10.079 -28.330 1.00 50.88 106 ALA A N 1
ATOM 845 C CA . ALA A 1 106 ? 15.035 9.742 -28.101 1.00 50.88 106 ALA A CA 1
ATOM 846 C C . ALA A 1 106 ? 15.688 10.718 -27.097 1.00 50.88 106 ALA A C 1
ATOM 848 O O . ALA A 1 106 ? 16.702 11.346 -27.386 1.00 50.88 106 ALA A O 1
ATOM 849 N N . VAL A 1 107 ? 15.062 10.864 -25.929 1.00 59.44 107 VAL A N 1
ATOM 850 C CA . VAL A 1 107 ? 15.579 11.495 -24.716 1.00 59.44 107 VAL A CA 1
ATOM 851 C C . VAL A 1 107 ? 14.947 10.751 -23.533 1.00 59.44 107 VAL A C 1
ATOM 853 O O . VAL A 1 107 ? 14.199 11.326 -22.746 1.00 59.44 107 VAL A O 1
ATOM 856 N N . THR A 1 108 ? 15.195 9.443 -23.415 1.00 60.28 108 THR A N 1
ATOM 857 C CA . THR A 1 108 ? 15.015 8.775 -22.120 1.00 60.28 108 THR A CA 1
ATOM 858 C C . THR A 1 108 ? 15.957 9.458 -21.144 1.00 60.28 108 THR A C 1
ATOM 860 O O . THR A 1 108 ? 17.176 9.385 -21.303 1.00 60.28 108 THR A O 1
ATOM 863 N N . ASN A 1 109 ? 15.399 10.188 -20.185 1.00 75.00 109 ASN A N 1
ATOM 864 C CA . ASN A 1 109 ? 16.198 10.788 -19.125 1.00 75.00 109 ASN A CA 1
ATOM 865 C C . ASN A 1 109 ? 16.703 9.690 -18.170 1.00 75.00 109 ASN A C 1
ATOM 867 O O . ASN A 1 109 ? 16.118 8.607 -18.093 1.00 75.00 109 ASN A O 1
ATOM 871 N N . ASP A 1 110 ? 17.765 9.983 -17.418 1.00 83.50 110 ASP A N 1
ATOM 872 C CA . ASP A 1 110 ? 18.411 9.024 -16.506 1.00 83.50 110 ASP A CA 1
ATOM 873 C C . ASP A 1 110 ? 17.423 8.355 -15.533 1.00 83.50 110 ASP A C 1
ATOM 875 O O . ASP A 1 110 ? 17.598 7.198 -15.154 1.00 83.50 110 ASP A O 1
ATOM 879 N N . ARG A 1 111 ? 16.338 9.052 -15.163 1.00 85.62 111 ARG A N 1
ATOM 880 C CA . ARG A 1 111 ? 15.296 8.514 -14.280 1.00 85.62 111 ARG A CA 1
ATOM 881 C C . ARG A 1 111 ? 14.477 7.410 -14.951 1.00 85.62 111 ARG A C 1
ATOM 883 O O . ARG A 1 111 ? 14.181 6.417 -14.297 1.00 85.62 111 ARG A O 1
ATOM 890 N N . GLU A 1 112 ? 14.085 7.561 -16.213 1.00 86.06 112 GLU A N 1
ATOM 891 C CA . GLU A 1 112 ? 13.324 6.525 -16.928 1.00 86.06 112 GLU A CA 1
ATOM 892 C C . GLU A 1 112 ? 14.162 5.263 -17.153 1.00 86.06 112 GLU A C 1
ATOM 894 O O . GLU A 1 112 ? 13.642 4.155 -17.019 1.00 86.06 112 GLU A O 1
ATOM 899 N N . ILE A 1 113 ? 15.461 5.432 -17.423 1.00 88.12 113 ILE A N 1
ATOM 900 C CA . ILE A 1 113 ? 16.420 4.324 -17.544 1.00 88.12 113 ILE A CA 1
ATOM 901 C C . ILE A 1 113 ? 16.525 3.569 -16.215 1.00 88.12 113 ILE A C 1
ATOM 903 O O . ILE A 1 113 ? 16.425 2.344 -16.195 1.00 88.12 113 ILE A O 1
ATOM 907 N N . GLU A 1 114 ? 16.666 4.294 -15.106 1.00 93.06 114 GLU A N 1
ATOM 908 C CA . GLU A 1 114 ? 16.744 3.701 -13.769 1.00 93.06 114 GLU A CA 1
ATOM 909 C C . GLU A 1 114 ? 15.451 2.963 -13.388 1.00 93.06 114 GLU A C 1
ATOM 911 O O . GLU A 1 114 ? 15.504 1.835 -12.903 1.00 93.06 114 GLU A O 1
ATOM 916 N N . ILE A 1 115 ? 14.278 3.549 -13.662 1.00 93.62 115 ILE A N 1
ATOM 917 C CA . ILE A 1 115 ? 12.988 2.875 -13.447 1.00 93.62 115 ILE A CA 1
ATOM 918 C C . ILE A 1 115 ? 12.940 1.582 -14.260 1.00 93.62 115 ILE A C 1
ATOM 920 O O . ILE A 1 115 ? 12.665 0.524 -13.702 1.00 93.62 115 ILE A O 1
ATOM 924 N N . LYS A 1 116 ? 13.232 1.647 -15.564 1.00 92.88 116 LYS A N 1
ATOM 925 C CA . LYS A 1 116 ? 13.204 0.473 -16.440 1.00 92.88 116 LYS A CA 1
ATOM 926 C C . LYS A 1 116 ? 14.110 -0.643 -15.914 1.00 92.88 116 LYS A C 1
ATOM 928 O O . LYS A 1 116 ? 13.659 -1.780 -15.808 1.00 92.88 116 LYS A O 1
ATOM 933 N N . LYS A 1 117 ? 15.334 -0.302 -15.506 1.00 93.69 117 LYS A N 1
ATOM 934 C CA . LYS A 1 117 ? 16.294 -1.249 -14.934 1.00 93.69 117 LYS A CA 1
ATOM 935 C C . LYS A 1 117 ? 15.733 -1.968 -13.703 1.00 93.69 117 LYS A C 1
ATOM 937 O O . LYS A 1 117 ? 15.813 -3.187 -13.628 1.00 93.69 117 LYS A O 1
ATOM 942 N N . GLN A 1 118 ? 15.097 -1.243 -12.780 1.00 95.62 118 GLN A N 1
ATOM 943 C CA . GLN A 1 118 ? 14.488 -1.851 -11.587 1.00 95.62 118 GLN A CA 1
ATOM 944 C C . GLN A 1 118 ? 13.359 -2.834 -11.931 1.00 95.62 118 GLN A C 1
ATOM 946 O O . GLN A 1 118 ? 13.193 -3.844 -11.250 1.00 95.62 118 GLN A O 1
ATOM 951 N N . PHE A 1 119 ? 12.568 -2.550 -12.971 1.00 94.38 119 PHE A N 1
ATOM 952 C CA . PHE A 1 119 ? 11.534 -3.475 -13.447 1.00 94.38 119 PHE A CA 1
ATOM 953 C C . PHE A 1 119 ? 12.140 -4.728 -14.097 1.00 94.38 119 PHE A C 1
ATOM 955 O O . PHE A 1 119 ? 11.692 -5.835 -13.806 1.00 94.38 119 PHE A O 1
ATOM 962 N N . GLU A 1 120 ? 13.179 -4.573 -14.920 1.00 93.44 120 GLU A N 1
ATOM 963 C CA . GLU A 1 120 ? 13.886 -5.692 -15.561 1.00 93.44 120 GLU A CA 1
ATOM 964 C C . GLU A 1 120 ? 14.604 -6.601 -14.545 1.00 93.44 120 GLU A C 1
ATOM 966 O O . GLU A 1 120 ? 14.579 -7.828 -14.682 1.00 93.44 120 GLU A O 1
ATOM 971 N N . GLU A 1 121 ? 15.208 -6.023 -13.501 1.00 94.12 121 GLU A N 1
ATOM 972 C CA . GLU A 1 121 ? 15.863 -6.762 -12.412 1.00 94.12 121 GLU A CA 1
ATOM 973 C C . GLU A 1 121 ? 14.871 -7.660 -11.658 1.00 94.12 121 GLU A C 1
ATOM 975 O O . GLU A 1 121 ? 15.144 -8.840 -11.423 1.00 94.12 121 GLU A O 1
ATOM 980 N N . VAL A 1 122 ? 13.695 -7.127 -11.323 1.00 93.44 122 VAL A N 1
ATOM 981 C CA . VAL A 1 122 ? 12.647 -7.874 -10.614 1.00 93.44 122 VAL A CA 1
ATOM 982 C C . VAL A 1 122 ? 12.032 -8.954 -11.495 1.00 93.44 122 VAL A C 1
ATOM 984 O O . VAL A 1 122 ? 11.787 -10.060 -11.017 1.00 93.44 122 VAL A O 1
ATOM 987 N N . GLU A 1 123 ? 11.811 -8.676 -12.779 1.00 91.75 123 GLU A N 1
ATOM 988 C CA . GLU A 1 123 ? 11.317 -9.689 -13.714 1.00 91.75 123 GLU A CA 1
ATOM 989 C C . GLU A 1 123 ? 12.313 -10.850 -13.851 1.00 91.75 123 GLU A C 1
ATOM 991 O O . GLU A 1 123 ? 11.935 -12.017 -13.763 1.00 91.75 123 GLU A O 1
ATOM 996 N N . SER A 1 124 ? 13.609 -10.540 -13.948 1.00 92.31 124 SER A N 1
ATOM 997 C CA . SER A 1 124 ? 14.674 -11.549 -13.983 1.00 92.31 124 SER A CA 1
ATOM 998 C C . SER A 1 124 ? 14.693 -12.403 -12.710 1.00 92.31 124 SER A C 1
ATOM 1000 O O . SER A 1 124 ? 14.787 -13.629 -1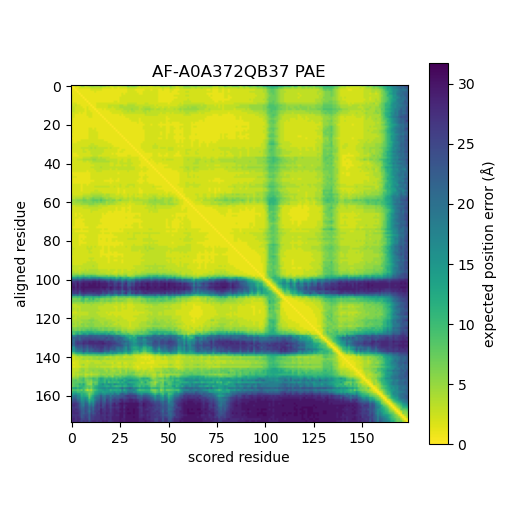2.787 1.00 92.31 124 SER A O 1
ATOM 1002 N N . TYR A 1 125 ? 14.550 -11.779 -11.536 1.00 90.50 125 TYR A N 1
ATOM 1003 C CA . TYR A 1 125 ? 14.439 -12.484 -10.256 1.00 90.50 125 TYR A CA 1
ATOM 1004 C C . TYR A 1 125 ? 13.210 -13.404 -10.204 1.00 90.50 125 TYR A C 1
ATOM 1006 O O . TYR A 1 125 ? 13.315 -14.559 -9.784 1.00 90.50 125 TYR A O 1
ATOM 1014 N N . ARG A 1 126 ? 12.048 -12.922 -10.663 1.00 88.12 126 ARG A N 1
ATOM 1015 C CA . ARG A 1 126 ? 10.801 -13.699 -10.700 1.00 88.12 126 ARG A CA 1
ATOM 1016 C C . ARG A 1 126 ? 10.915 -14.916 -11.608 1.00 88.12 126 ARG A C 1
ATOM 1018 O O . ARG A 1 126 ? 10.508 -15.993 -11.189 1.00 88.12 126 ARG A O 1
ATOM 1025 N N . ILE A 1 127 ? 11.513 -14.775 -12.791 1.00 87.62 127 ILE A N 1
ATOM 1026 C CA . ILE A 1 127 ? 11.740 -15.893 -13.721 1.00 87.62 127 ILE A CA 1
ATOM 1027 C C . ILE A 1 127 ? 12.620 -16.971 -13.075 1.00 87.62 127 ILE A C 1
ATOM 1029 O O . ILE A 1 127 ? 12.310 -18.158 -13.168 1.00 87.62 127 ILE A O 1
ATOM 1033 N N . VAL A 1 128 ? 13.694 -16.573 -12.386 1.00 88.00 128 VAL A N 1
ATOM 1034 C CA . VAL A 1 128 ? 14.604 -17.517 -11.715 1.00 88.00 128 VAL A CA 1
ATOM 1035 C C . VAL A 1 128 ? 13.909 -18.246 -10.559 1.00 88.00 128 VAL A C 1
ATOM 1037 O O . VAL A 1 128 ? 14.089 -19.453 -10.416 1.00 88.00 128 VAL A O 1
ATOM 1040 N N . ASN A 1 129 ? 13.089 -17.549 -9.766 1.00 80.44 129 ASN A N 1
ATOM 1041 C CA . ASN A 1 129 ? 12.463 -18.122 -8.568 1.00 80.44 129 ASN A CA 1
ATOM 1042 C C . ASN A 1 129 ? 11.105 -18.803 -8.800 1.00 80.44 129 ASN A C 1
ATOM 1044 O O . ASN A 1 129 ? 10.702 -19.656 -8.012 1.00 80.44 129 ASN A O 1
ATOM 1048 N N . GLN A 1 130 ? 10.386 -18.482 -9.877 1.00 68.88 130 GLN A N 1
ATOM 1049 C CA . GLN A 1 130 ? 9.189 -19.239 -10.266 1.00 68.88 130 GLN A CA 1
ATOM 1050 C C . GLN A 1 130 ? 9.531 -20.680 -10.658 1.00 68.88 130 GLN A C 1
ATOM 1052 O O . GLN A 1 130 ? 8.722 -21.574 -10.440 1.00 68.88 130 GLN A O 1
ATOM 1057 N N . LEU A 1 131 ? 10.742 -20.925 -11.167 1.00 58.47 131 LEU A N 1
ATOM 1058 C CA . LEU A 1 131 ? 11.230 -22.270 -11.487 1.00 58.47 131 LEU A CA 1
ATOM 1059 C C . LEU A 1 131 ? 11.565 -23.112 -10.241 1.00 58.47 131 LEU A C 1
ATOM 1061 O O . LEU A 1 131 ? 11.764 -24.318 -10.370 1.00 58.47 131 LEU A O 1
ATOM 1065 N N . SER A 1 132 ? 11.636 -22.507 -9.049 1.00 56.50 132 SER A N 1
ATOM 1066 C CA . SER A 1 132 ? 12.011 -23.187 -7.802 1.00 56.50 132 SER A CA 1
ATOM 1067 C C . SER A 1 132 ? 10.873 -23.359 -6.788 1.00 56.50 132 SER A C 1
ATOM 1069 O O . SER A 1 132 ? 10.961 -24.267 -5.965 1.00 56.50 132 SER A O 1
ATOM 1071 N N . ASN A 1 133 ? 9.794 -22.568 -6.855 1.00 54.16 133 ASN A N 1
ATOM 1072 C CA . ASN A 1 133 ? 8.793 -22.482 -5.780 1.00 54.16 133 ASN A CA 1
ATOM 1073 C C . ASN A 1 133 ? 7.344 -22.777 -6.221 1.00 54.16 133 ASN A C 1
ATOM 1075 O O . ASN A 1 133 ? 6.444 -21.968 -6.006 1.00 54.16 133 ASN A O 1
ATOM 1079 N N . GLU A 1 134 ? 7.066 -23.972 -6.751 1.00 51.06 134 GLU A N 1
ATOM 1080 C CA . GLU A 1 134 ? 5.675 -24.443 -6.936 1.00 51.06 134 GLU A CA 1
ATOM 1081 C C . GLU A 1 134 ? 4.963 -24.833 -5.614 1.00 51.06 134 GLU A C 1
ATOM 1083 O O . GLU A 1 134 ? 3.814 -25.266 -5.646 1.00 51.06 134 GLU A O 1
ATOM 1088 N N . ASN A 1 135 ? 5.596 -24.671 -4.441 1.00 50.84 135 ASN A N 1
ATOM 1089 C CA . ASN A 1 135 ? 5.109 -25.259 -3.182 1.00 50.84 135 ASN A CA 1
ATOM 1090 C C . ASN A 1 135 ? 4.859 -24.307 -1.998 1.00 50.84 135 ASN A C 1
ATOM 1092 O O . ASN A 1 135 ? 4.466 -24.793 -0.936 1.00 50.84 135 ASN A O 1
ATOM 1096 N N . ASP A 1 136 ? 4.998 -22.986 -2.139 1.00 54.59 136 ASP A N 1
ATOM 1097 C CA . ASP A 1 136 ? 4.671 -22.071 -1.032 1.00 54.59 136 ASP A CA 1
ATOM 1098 C C . ASP A 1 136 ? 3.156 -21.835 -0.938 1.00 54.59 136 ASP A C 1
ATOM 1100 O O . ASP A 1 136 ? 2.605 -20.805 -1.335 1.00 54.59 136 ASP A O 1
ATOM 1104 N N . GLN A 1 137 ? 2.452 -22.821 -0.376 1.00 57.31 137 GLN A N 1
ATOM 1105 C CA . GLN A 1 137 ? 1.108 -22.616 0.150 1.00 57.31 137 GLN A CA 1
ATOM 1106 C C . GLN A 1 137 ? 1.194 -21.623 1.311 1.00 57.31 137 GLN A C 1
ATOM 1108 O O . GLN A 1 137 ? 1.503 -21.980 2.446 1.00 57.31 137 GLN A O 1
ATOM 1113 N N . THR A 1 138 ? 0.900 -20.353 1.037 1.00 61.84 138 THR A N 1
ATOM 1114 C CA . THR A 1 138 ? 0.680 -19.371 2.099 1.00 61.84 138 THR A CA 1
ATOM 1115 C C . THR A 1 138 ? -0.586 -19.759 2.859 1.00 61.84 138 THR A C 1
ATOM 1117 O O . THR A 1 138 ? -1.709 -19.559 2.401 1.00 61.84 138 THR A O 1
ATOM 1120 N N . THR A 1 139 ? -0.417 -20.369 4.031 1.00 77.81 139 THR A N 1
ATOM 1121 C CA . THR A 1 139 ? -1.541 -20.733 4.893 1.00 77.81 139 THR A CA 1
ATOM 1122 C C . THR A 1 139 ? -2.142 -19.466 5.490 1.00 77.81 139 THR A C 1
ATOM 1124 O O . THR A 1 139 ? -1.546 -18.840 6.369 1.00 77.81 139 THR A O 1
ATOM 1127 N N . THR A 1 140 ? -3.319 -19.071 5.010 1.00 88.75 140 THR A N 1
ATOM 1128 C CA . THR A 1 140 ? -4.097 -17.982 5.607 1.00 88.75 140 THR A CA 1
ATOM 1129 C C . THR A 1 140 ? -4.566 -18.383 7.001 1.00 88.75 140 THR A C 1
ATOM 1131 O O . THR A 1 140 ? -5.123 -19.465 7.198 1.00 88.75 140 THR A O 1
ATOM 1134 N N . HIS A 1 141 ? -4.361 -17.502 7.976 1.00 93.56 141 HIS A N 1
ATOM 1135 C CA . HIS A 1 141 ? -4.841 -17.703 9.334 1.00 93.56 141 HIS A CA 1
ATOM 1136 C C . HIS A 1 141 ? -6.373 -17.878 9.321 1.00 93.56 141 HIS A C 1
ATOM 1138 O O . HIS A 1 141 ? -7.069 -17.090 8.682 1.00 93.56 141 HIS A O 1
ATOM 1144 N N . PRO A 1 142 ? -6.955 -18.852 10.045 1.00 94.00 142 PRO A N 1
ATOM 1145 C CA . PRO A 1 142 ? -8.392 -19.154 9.964 1.00 94.00 142 PRO A CA 1
ATOM 1146 C C . PRO A 1 142 ? -9.301 -17.993 10.406 1.00 94.00 142 PRO A C 1
ATOM 1148 O O . PRO A 1 142 ? -10.481 -17.959 10.072 1.00 94.00 142 PRO A O 1
ATOM 1151 N N . GLN A 1 143 ? -8.757 -17.035 11.161 1.00 93.19 143 GLN A N 1
ATOM 1152 C CA . GLN A 1 143 ? -9.450 -15.814 11.595 1.00 93.19 143 GLN A CA 1
ATOM 1153 C C . GLN A 1 143 ? -9.077 -14.569 10.767 1.00 93.19 143 GLN A C 1
ATOM 1155 O O . GLN A 1 143 ? -9.430 -13.447 11.144 1.00 93.19 143 GLN A O 1
ATOM 1160 N N . ALA A 1 144 ? -8.359 -14.738 9.654 1.00 93.56 144 ALA A N 1
ATOM 1161 C CA . ALA A 1 144 ? -8.157 -13.684 8.672 1.00 93.56 144 ALA A CA 1
ATOM 1162 C C . ALA A 1 144 ? -9.422 -13.547 7.811 1.00 93.56 144 ALA A C 1
ATOM 1164 O O . ALA A 1 144 ? -9.913 -14.498 7.207 1.00 93.56 144 ALA A O 1
ATOM 1165 N N . ILE A 1 145 ? -9.986 -12.341 7.787 1.00 92.38 145 ILE A N 1
ATOM 1166 C CA . ILE A 1 145 ? -11.235 -12.019 7.088 1.00 92.38 145 ILE A CA 1
ATOM 1167 C C . ILE A 1 145 ? -11.016 -10.846 6.131 1.00 92.38 145 ILE A C 1
ATOM 1169 O O . ILE A 1 145 ? -10.749 -9.722 6.571 1.00 92.38 145 ILE A O 1
ATOM 1173 N N . TYR A 1 146 ? -11.189 -11.112 4.837 1.00 92.31 146 TYR A N 1
ATOM 1174 C CA . TYR A 1 146 ? -11.038 -10.142 3.742 1.00 92.31 146 TYR A CA 1
ATOM 1175 C C . TYR A 1 146 ? -12.367 -9.688 3.128 1.00 92.31 146 TYR A C 1
ATOM 1177 O O . TYR A 1 146 ? -12.390 -8.842 2.239 1.00 92.31 146 TYR A O 1
ATOM 1185 N N . ILE A 1 147 ? -13.482 -10.210 3.635 1.00 90.75 147 ILE A N 1
ATOM 1186 C CA . ILE A 1 147 ? -14.827 -9.735 3.307 1.00 90.75 147 ILE A CA 1
ATOM 1187 C C . ILE A 1 147 ? -15.258 -8.602 4.248 1.00 90.75 147 ILE A C 1
ATOM 1189 O O . ILE A 1 147 ? -14.687 -8.399 5.325 1.00 90.75 147 ILE A O 1
ATOM 1193 N N . SER A 1 148 ? -16.284 -7.857 3.836 1.00 88.62 148 SER A N 1
ATOM 1194 C CA . SER A 1 148 ? -16.848 -6.762 4.629 1.00 88.62 148 SER A CA 1
ATOM 1195 C C . SER A 1 148 ? -17.388 -7.251 5.979 1.00 88.62 148 SER A C 1
ATOM 1197 O O . SER A 1 148 ? -18.054 -8.282 6.059 1.00 88.62 148 SER A O 1
ATOM 1199 N N . ARG A 1 149 ? -17.110 -6.493 7.045 1.00 87.94 149 ARG A N 1
ATOM 1200 C CA . ARG A 1 149 ? -17.635 -6.707 8.402 1.00 87.94 149 ARG A CA 1
ATOM 1201 C C . ARG A 1 149 ? -17.584 -5.405 9.200 1.00 87.94 149 ARG A C 1
ATOM 1203 O O . ARG A 1 149 ? -16.781 -4.521 8.898 1.00 87.94 149 ARG A O 1
ATOM 1210 N N . LEU A 1 150 ? -18.403 -5.304 10.244 1.00 86.88 150 LEU A N 1
ATOM 1211 C CA . LEU A 1 150 ? -18.418 -4.139 11.131 1.00 86.88 150 LEU A CA 1
ATOM 1212 C C . LEU A 1 150 ? -17.066 -3.975 11.847 1.00 86.88 150 LEU A C 1
ATOM 1214 O O . LEU A 1 150 ? -16.546 -4.921 12.434 1.00 86.88 150 LEU A O 1
ATOM 1218 N N . LEU A 1 151 ? -16.506 -2.761 11.809 1.00 81.38 151 LEU A N 1
ATOM 1219 C CA . LEU A 1 151 ? -15.214 -2.445 12.435 1.00 81.38 151 LEU A CA 1
ATOM 1220 C C . LEU A 1 151 ? -15.330 -2.159 13.937 1.00 81.38 151 LEU A C 1
ATOM 1222 O O . LEU A 1 151 ? -14.390 -2.422 14.682 1.00 81.38 151 LEU A O 1
ATOM 1226 N N . ASN A 1 152 ? -16.494 -1.680 14.387 1.00 75.12 152 ASN A N 1
ATOM 1227 C CA . ASN A 1 152 ? -16.715 -1.190 15.751 1.00 75.12 152 ASN A CA 1
ATOM 1228 C C . ASN A 1 152 ? -16.379 -2.208 16.853 1.00 75.12 152 ASN A C 1
ATOM 1230 O O . ASN A 1 152 ? -16.052 -1.807 17.964 1.00 75.12 152 ASN A O 1
ATOM 1234 N N . SER A 1 153 ? -16.462 -3.513 16.590 1.00 75.50 153 SER A N 1
ATOM 1235 C CA . SER A 1 153 ? -16.097 -4.542 17.574 1.00 75.50 153 SER A CA 1
ATOM 1236 C C . SER A 1 153 ? -14.601 -4.572 17.902 1.00 75.50 153 SER A C 1
ATOM 1238 O O . SER A 1 153 ? -14.232 -5.095 18.944 1.00 75.50 153 SER A O 1
ATOM 1240 N N . PHE A 1 154 ? -13.750 -4.011 17.041 1.00 75.25 154 PHE A N 1
ATOM 1241 C CA . PHE A 1 154 ? -12.291 -4.069 17.170 1.00 75.25 154 PHE A CA 1
ATOM 1242 C C . PHE A 1 154 ? -11.658 -2.711 17.487 1.00 75.25 154 PHE A C 1
ATOM 1244 O O . PHE A 1 154 ? -10.512 -2.655 17.919 1.00 75.25 154 PHE A O 1
ATOM 1251 N N . THR A 1 155 ? -12.395 -1.620 17.269 1.00 76.31 155 THR A N 1
ATOM 1252 C CA . THR A 1 155 ? -11.867 -0.249 17.329 1.00 76.31 155 THR A CA 1
ATOM 1253 C C . THR A 1 155 ? -12.338 0.556 18.538 1.00 76.31 155 THR A C 1
ATOM 1255 O O . THR A 1 155 ? -11.706 1.546 18.888 1.00 76.31 155 THR A O 1
ATOM 1258 N N . LYS A 1 156 ? -13.419 0.137 19.213 1.00 72.44 156 LYS A N 1
ATOM 1259 C CA . LYS A 1 156 ? -14.053 0.885 20.321 1.00 72.44 156 LYS A CA 1
ATOM 1260 C C . LYS A 1 156 ? -13.119 1.249 21.478 1.00 72.44 156 LYS A C 1
ATOM 1262 O O . LYS A 1 156 ? -13.343 2.262 22.129 1.00 72.44 156 LYS A O 1
ATOM 1267 N N . GLU A 1 157 ? -12.118 0.418 21.737 1.00 71.31 157 GLU A N 1
ATOM 1268 C CA . GLU A 1 157 ? -11.189 0.562 22.863 1.00 71.31 157 GLU A CA 1
ATOM 1269 C C . GLU A 1 157 ? -9.775 0.952 22.419 1.00 71.31 157 GLU A C 1
ATOM 1271 O O . GLU A 1 157 ? -8.850 0.924 23.229 1.00 71.31 157 GLU A O 1
ATOM 1276 N N . LEU A 1 158 ? -9.571 1.258 21.134 1.00 74.50 158 LEU A N 1
ATOM 1277 C CA . LEU A 1 158 ? -8.271 1.739 20.684 1.00 74.50 158 LEU A CA 1
ATOM 1278 C C . LEU A 1 158 ? -8.048 3.155 21.230 1.00 74.50 158 LEU A C 1
ATOM 1280 O O . LEU A 1 158 ? -8.978 3.969 21.196 1.00 74.50 158 LEU A O 1
ATOM 1284 N N . PRO A 1 159 ? -6.838 3.468 21.730 1.00 69.88 159 PRO A N 1
ATOM 1285 C CA . PRO A 1 159 ? -6.533 4.812 22.186 1.00 69.88 159 PRO A CA 1
ATOM 1286 C C . PRO A 1 159 ? -6.762 5.786 21.031 1.00 69.88 159 PRO A C 1
ATOM 1288 O O . PRO A 1 159 ? -6.251 5.603 19.920 1.00 69.88 159 PRO A O 1
ATOM 1291 N N . LYS A 1 160 ? -7.572 6.813 21.296 1.00 65.25 160 LYS A N 1
ATOM 1292 C CA . LYS A 1 160 ? -7.789 7.897 20.341 1.00 65.25 160 LYS A CA 1
ATOM 1293 C C . LYS A 1 160 ? -6.448 8.573 20.076 1.00 65.25 160 LYS A C 1
ATOM 1295 O O . LYS A 1 160 ? -5.621 8.691 20.976 1.00 65.25 160 LYS A O 1
ATOM 1300 N N . TYR A 1 161 ? -6.234 8.979 18.829 1.00 52.25 161 TYR A N 1
ATOM 1301 C CA . TYR A 1 161 ? -5.032 9.699 18.425 1.00 52.25 161 TYR A CA 1
ATOM 1302 C C . TYR A 1 161 ? -4.877 10.950 19.306 1.00 52.25 161 TYR A C 1
ATOM 1304 O O . TYR A 1 161 ? -5.716 11.846 19.246 1.00 52.25 161 TYR A O 1
ATOM 1312 N N . ASN A 1 162 ? -3.853 10.979 20.161 1.00 48.91 162 ASN A N 1
ATOM 1313 C CA . ASN A 1 162 ? -3.462 12.175 20.897 1.00 48.91 162 ASN A CA 1
ATOM 1314 C C . ASN A 1 162 ? -2.440 12.914 20.030 1.00 48.91 162 ASN A C 1
ATOM 1316 O O . ASN A 1 162 ? -1.386 12.361 19.724 1.00 48.91 162 ASN A O 1
ATOM 1320 N N . ASP A 1 163 ? -2.720 14.170 19.680 1.00 48.09 163 ASP A N 1
ATOM 1321 C CA . ASP A 1 163 ? -1.791 15.059 18.956 1.00 48.09 163 ASP A CA 1
ATOM 1322 C C . ASP A 1 163 ? -0.467 15.309 19.714 1.00 48.09 163 ASP A C 1
ATOM 1324 O O . ASP A 1 163 ? 0.475 15.890 19.175 1.00 48.09 163 ASP A O 1
ATOM 1328 N N . ASN A 1 164 ? -0.357 14.821 20.950 1.00 40.91 164 ASN A N 1
ATOM 1329 C CA . ASN A 1 164 ? 0.853 14.867 21.749 1.00 40.91 164 ASN A CA 1
ATOM 1330 C C . ASN A 1 164 ? 1.618 13.547 21.619 1.00 40.91 164 ASN A C 1
ATOM 1332 O O . ASN A 1 164 ? 1.317 12.552 22.277 1.00 40.91 164 ASN A O 1
ATOM 1336 N N . LYS A 1 165 ? 2.652 13.564 20.774 1.00 48.41 165 LYS A N 1
ATOM 1337 C CA . LYS A 1 165 ? 3.781 12.630 20.854 1.00 48.41 165 LYS A CA 1
ATOM 1338 C C . LYS A 1 165 ? 4.200 12.464 22.325 1.00 48.41 165 LYS A C 1
ATOM 1340 O O . LYS A 1 165 ? 4.414 13.464 23.002 1.00 48.41 165 LYS A O 1
ATOM 1345 N N . SER A 1 166 ? 4.413 11.214 22.736 1.00 50.94 166 SER A N 1
ATOM 1346 C CA . SER A 1 166 ? 4.890 10.768 24.054 1.00 50.94 166 SER A CA 1
ATOM 1347 C C . SER A 1 166 ? 3.845 10.736 25.169 1.00 50.94 166 SER A C 1
ATOM 1349 O O . SER A 1 166 ? 3.752 11.658 25.967 1.00 50.94 166 SER A O 1
ATOM 1351 N N . GLU A 1 167 ? 3.236 9.568 25.351 1.00 35.88 167 GLU A N 1
ATOM 1352 C CA . GLU A 1 167 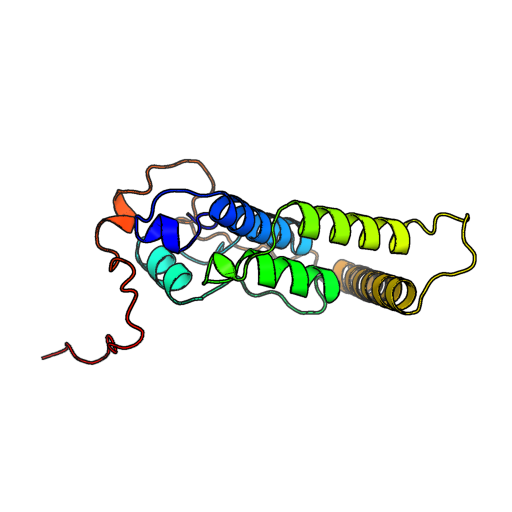? 3.345 8.896 26.646 1.00 35.88 167 GLU A CA 1
ATOM 1353 C C . GLU A 1 167 ? 3.492 7.391 26.403 1.00 35.88 167 GLU A C 1
ATOM 1355 O O . GLU A 1 167 ? 2.678 6.739 25.750 1.00 35.88 167 GLU A O 1
ATOM 1360 N N . CYS A 1 168 ? 4.636 6.878 26.843 1.00 40.50 168 CYS A N 1
ATOM 1361 C CA . CYS A 1 168 ? 5.021 5.480 26.795 1.00 40.50 168 CYS A CA 1
ATOM 1362 C C . CYS A 1 168 ? 3.931 4.625 27.464 1.00 40.50 168 CYS A C 1
ATOM 1364 O O . CYS A 1 168 ? 3.740 4.713 28.674 1.00 40.50 168 CYS A O 1
ATOM 1366 N N . LEU A 1 169 ? 3.284 3.725 26.719 1.00 43.22 169 LEU A N 1
ATOM 1367 C CA . LEU A 1 169 ? 2.399 2.691 27.283 1.00 43.22 169 LEU A CA 1
ATOM 1368 C C . LEU A 1 169 ? 3.166 1.606 28.076 1.00 43.22 169 LEU A C 1
ATOM 1370 O O . LEU A 1 169 ? 2.603 0.574 28.422 1.00 43.22 169 LEU A O 1
ATOM 1374 N N . SER A 1 170 ? 4.445 1.827 28.400 1.00 36.59 170 SER A N 1
ATOM 1375 C CA . SER A 1 170 ? 5.238 0.949 29.268 1.00 36.59 170 SER A CA 1
ATOM 1376 C C . SER A 1 170 ? 5.147 1.293 30.761 1.00 36.59 170 SER A C 1
ATOM 1378 O O . SER A 1 170 ? 5.884 0.712 31.551 1.00 36.59 170 SER A O 1
ATOM 1380 N N . CYS A 1 171 ? 4.278 2.218 31.171 1.00 37.50 171 CYS A N 1
ATOM 1381 C CA . CYS A 1 171 ? 4.145 2.623 32.571 1.00 37.50 171 CYS A CA 1
ATOM 1382 C C . CYS A 1 171 ? 2.724 2.417 33.098 1.00 37.50 171 CYS A C 1
ATOM 1384 O O . CYS A 1 171 ? 2.132 3.358 33.597 1.00 37.50 171 CYS A O 1
ATOM 1386 N N . GLU A 1 172 ? 2.174 1.204 33.009 1.00 39.22 172 GLU A N 1
ATOM 1387 C CA . GLU A 1 172 ? 1.025 0.804 33.837 1.00 39.22 172 GLU A CA 1
ATOM 1388 C C . GLU A 1 172 ? 0.928 -0.729 33.938 1.00 39.22 172 GLU A C 1
ATOM 1390 O O . GLU A 1 172 ? 0.011 -1.377 33.447 1.00 39.22 172 GLU A O 1
ATOM 1395 N N . ILE A 1 173 ? 1.920 -1.327 34.600 1.00 38.00 173 ILE A N 1
ATOM 1396 C CA . ILE A 1 173 ? 1.744 -2.602 35.302 1.00 38.00 173 ILE A CA 1
ATOM 1397 C C . ILE A 1 173 ? 2.160 -2.331 36.749 1.00 38.00 173 ILE A C 1
ATOM 1399 O O . ILE A 1 173 ? 3.336 -2.092 37.024 1.00 38.00 173 ILE A O 1
ATOM 1403 N N . LYS A 1 174 ? 1.171 -2.283 37.645 1.00 36.28 174 LYS A N 1
ATOM 1404 C CA . LYS A 1 174 ? 1.372 -2.469 39.086 1.00 36.28 174 LYS A CA 1
ATOM 1405 C C . LYS A 1 174 ? 1.246 -3.947 39.409 1.00 36.28 174 LYS A C 1
ATOM 1407 O O . LYS A 1 174 ? 0.356 -4.585 38.805 1.00 36.28 174 LYS A O 1
#

Solvent-accessible surface area (backbone atoms only — not comparable to full-atom values): 10354 Å² total; per-residue (Å²): 103,80,49,56,28,47,54,50,49,33,67,43,81,85,50,73,49,38,54,32,19,25,47,18,44,48,47,47,26,72,52,67,75,44,65,65,60,34,77,37,56,69,45,47,65,46,53,49,38,45,59,69,66,52,70,73,90,78,61,74,64,62,37,28,58,74,55,51,54,51,30,52,34,21,52,39,83,52,56,84,68,28,61,56,72,66,59,52,51,54,49,52,52,51,52,48,48,36,69,67,56,72,90,80,60,102,67,76,48,74,64,40,53,52,53,30,49,35,47,54,53,24,50,54,50,47,61,62,47,61,78,73,57,92,70,79,76,79,69,62,28,92,54,43,66,91,67,94,73,83,60,66,88,47,28,77,82,45,73,59,84,63,95,62,83,83,77,74,88,85,78,81,83,132

Foldseek 3Di:
DLLAALQVLLVNDDDQLRVLLSVLQVLVCVLAVDHWPQPDAPALVVSVCLLVVNTRDDDCLSAQPLSVVLSCQSNDNDSVSHDGPVVVVVSVVLLVCLCVVPPDDPCPDPVSVSSVVSHVSSVVVCVVCVVPDPDPPPRGDPNDDPDDDDSCNNRVPPNRDDPDDDDDPPPDDD

Mean predicted aligned error: 8.53 Å

Sequence (174 aa):
MPYVAPEVLRGIPYSQSADIYSFGMIMYFAATGRQPFTNCAHDKLLALDICNEIRPEINEQEAPKCYIDLMKKCWDSDPKNRPNSTIIYESFLQFHKACKGDILIAVTNDREIEIKKQFEEVESYRIVNQLSNENDQTTTHPQAIYISRLLNSFTKELPKYNDNKSECLSCEIK

Secondary structure (DSSP, 8-state):
-TTS-HHHHTTPPP-HHHHHHHHHHHHHHHHHSPPTTTTS-SSHHHHHHHHTT------TTTS-HHHHHHHHHHT-SSTTTSPPHHHHHHHHHHHHHHHHT-TT-S-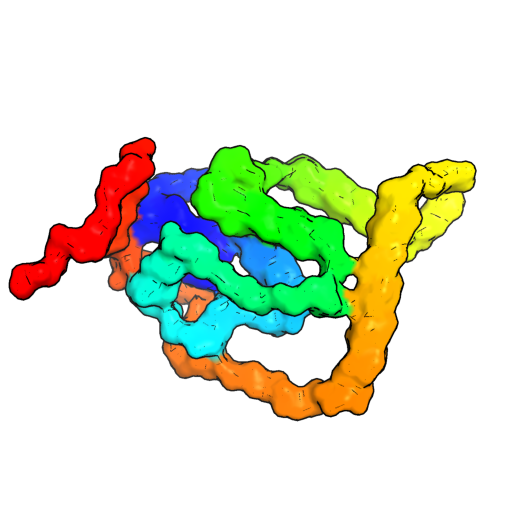--HHHHHHHHHHHHHHHHHHHHHTT-TT------TT---S---SHHHHTTSPP--SS----TTS---

Radius of gyration: 19.08 Å; Cα contacts (8 Å, |Δi|>4): 171; chains: 1; bounding box: 37×40×69 Å

Nearest PDB structures (foldseek):
  8gw3-assembly3_C  TM=9.171E-01  e=2.424E-03  Homo sapiens
  1t45-assembly1_A  TM=8.713E-01  e=2.080E-03  Homo sapiens
  6xv9-assembly2_B  TM=8.602E-01  e=1.785E-03  Homo sapiens
  3eqr-assembly3_B  TM=8.721E-01  e=6.390E-03  Homo sapiens
  2i1m-assembly1_A  TM=8.453E-01  e=9.610E-03  Homo sapiens